Protein AF-A1ZU21-F1 (afdb_monomer)

Organism: NCBI:txid313606

Radius of gyration: 12.44 Å; Cα contacts (8 Å, |Δi|>4): 18; chains: 1; bounding box: 34×34×20 Å

Mean predicted aligned error: 7.12 Å

Structure (mmCIF, N/CA/C/O backbone):
data_AF-A1ZU21-F1
#
_entry.id   AF-A1ZU21-F1
#
loop_
_atom_site.group_PDB
_atom_site.id
_atom_site.type_symbol
_atom_site.label_atom_id
_atom_site.label_alt_id
_atom_site.label_comp_id
_atom_site.label_asym_id
_atom_site.label_entity_id
_atom_site.label_seq_id
_atom_site.pdbx_PDB_ins_code
_atom_site.Cartn_x
_atom_site.Cartn_y
_atom_site.Cartn_z
_atom_site.occupancy
_atom_site.B_iso_or_equiv
_atom_site.auth_seq_id
_atom_site.auth_comp_id
_atom_site.auth_asym_id
_atom_site.auth_atom_id
_atom_site.pdbx_PDB_model_num
ATOM 1 N N . MET A 1 1 ? 12.936 12.362 -8.805 1.00 48.66 1 MET A N 1
ATOM 2 C CA . MET A 1 1 ? 12.492 11.889 -7.477 1.00 48.66 1 MET A CA 1
ATOM 3 C C . MET A 1 1 ? 12.429 10.377 -7.543 1.00 48.66 1 MET A C 1
ATOM 5 O O . MET A 1 1 ? 11.684 9.874 -8.373 1.00 48.66 1 MET A O 1
ATOM 9 N N . SER A 1 2 ? 13.258 9.669 -6.777 1.00 59.97 2 SER A N 1
ATOM 10 C CA . SER A 1 2 ? 13.166 8.214 -6.655 1.00 59.97 2 SER A CA 1
ATOM 11 C C . SER A 1 2 ? 12.015 7.880 -5.714 1.00 59.97 2 SER A C 1
ATOM 13 O O . SER A 1 2 ? 11.911 8.415 -4.613 1.00 59.97 2 SER A O 1
ATOM 15 N N . PHE A 1 3 ? 11.098 7.051 -6.189 1.00 72.19 3 PHE A N 1
ATOM 16 C CA . PHE A 1 3 ? 10.108 6.423 -5.335 1.00 72.19 3 PHE A CA 1
ATOM 17 C C . PHE A 1 3 ? 10.792 5.232 -4.662 1.00 72.19 3 PHE A C 1
ATOM 19 O O . PHE A 1 3 ? 11.025 4.211 -5.308 1.00 72.19 3 PHE A O 1
ATOM 26 N N . ASP A 1 4 ? 11.191 5.410 -3.404 1.00 86.88 4 ASP A N 1
ATOM 27 C CA . ASP A 1 4 ? 11.969 4.416 -2.666 1.00 86.88 4 ASP A CA 1
ATOM 28 C C . ASP A 1 4 ? 11.058 3.492 -1.850 1.00 86.88 4 ASP A C 1
ATOM 30 O O . ASP A 1 4 ? 10.061 3.925 -1.268 1.00 86.88 4 ASP A O 1
ATOM 34 N N . GLN A 1 5 ? 11.437 2.215 -1.762 1.00 88.75 5 GLN A N 1
ATOM 35 C CA . GLN A 1 5 ? 10.690 1.150 -1.077 1.00 88.75 5 GLN A CA 1
ATOM 36 C C . GLN A 1 5 ? 10.270 1.528 0.354 1.00 88.75 5 GLN A C 1
ATOM 38 O O . GLN A 1 5 ? 9.148 1.255 0.772 1.00 88.75 5 GLN A O 1
ATOM 43 N N . ILE A 1 6 ? 11.152 2.219 1.084 1.00 91.19 6 ILE A N 1
ATOM 44 C CA . ILE A 1 6 ? 10.902 2.684 2.456 1.00 91.19 6 ILE A CA 1
ATOM 45 C C . ILE A 1 6 ? 9.769 3.716 2.497 1.00 91.19 6 ILE A C 1
ATOM 47 O O . ILE A 1 6 ? 8.969 3.724 3.433 1.00 91.19 6 ILE A O 1
ATOM 51 N N . LEU A 1 7 ? 9.712 4.617 1.513 1.00 91.62 7 LEU A N 1
ATOM 52 C CA . LEU A 1 7 ? 8.660 5.628 1.441 1.00 91.62 7 LEU A CA 1
ATOM 53 C C . LEU A 1 7 ? 7.326 4.977 1.073 1.00 91.62 7 LEU A C 1
ATOM 55 O O . LEU A 1 7 ? 6.319 5.273 1.710 1.00 91.62 7 LEU A O 1
ATOM 59 N N . PHE A 1 8 ? 7.342 4.048 0.114 1.00 92.31 8 PHE A N 1
ATOM 60 C CA . PHE A 1 8 ? 6.158 3.280 -0.256 1.00 92.31 8 PHE A CA 1
ATOM 61 C C . PHE A 1 8 ? 5.570 2.529 0.940 1.00 92.31 8 PHE A C 1
ATOM 63 O O . PHE A 1 8 ? 4.388 2.680 1.230 1.00 92.31 8 PHE A O 1
ATOM 70 N N . GLU A 1 9 ? 6.395 1.799 1.693 1.00 93.62 9 GLU A N 1
ATOM 71 C CA . GLU A 1 9 ? 5.948 1.074 2.885 1.00 93.62 9 GLU A CA 1
ATOM 72 C C . GLU A 1 9 ? 5.324 2.010 3.933 1.00 93.62 9 GLU A C 1
ATOM 74 O O . GLU A 1 9 ? 4.280 1.697 4.509 1.00 93.62 9 GLU A O 1
ATOM 79 N N . LYS A 1 10 ? 5.947 3.171 4.181 1.00 94.12 10 LYS A N 1
ATOM 80 C CA 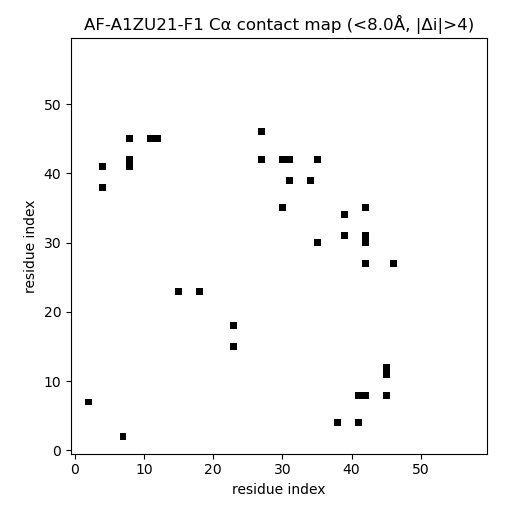. LYS A 1 10 ? 5.453 4.155 5.156 1.00 94.12 10 LYS A CA 1
ATOM 81 C C . LYS A 1 10 ? 4.089 4.709 4.771 1.00 94.12 10 LYS A C 1
ATOM 83 O O . LYS A 1 10 ? 3.210 4.777 5.627 1.00 94.12 10 LYS A O 1
ATOM 88 N N . GLU A 1 11 ? 3.916 5.117 3.519 1.00 94.50 11 GLU A N 1
ATOM 89 C CA . GLU A 1 11 ? 2.643 5.672 3.056 1.00 94.50 11 GLU A CA 1
ATOM 90 C C . GLU A 1 11 ? 1.565 4.586 2.933 1.00 94.50 11 GLU A C 1
ATOM 92 O O . GLU A 1 11 ? 0.419 4.830 3.303 1.00 94.50 11 GLU A O 1
ATOM 97 N N . LEU A 1 12 ? 1.932 3.359 2.546 1.00 93.88 12 LEU A N 1
ATOM 98 C CA . LEU A 1 12 ? 1.002 2.228 2.485 1.00 93.88 12 LEU A CA 1
ATOM 99 C C . LEU A 1 12 ? 0.460 1.856 3.874 1.00 93.88 12 LEU A C 1
ATOM 101 O O . LEU A 1 12 ? -0.746 1.706 4.047 1.00 93.88 12 LEU A O 1
ATOM 105 N N . LYS A 1 13 ? 1.326 1.792 4.896 1.00 93.94 13 LYS A N 1
ATOM 106 C CA . LYS A 1 13 ? 0.903 1.556 6.290 1.00 93.94 13 LYS A CA 1
ATOM 107 C C . LYS A 1 13 ? -0.018 2.655 6.822 1.00 93.94 13 LYS A C 1
ATOM 109 O O . LYS A 1 13 ? -0.941 2.357 7.575 1.00 93.94 13 LYS A O 1
ATOM 114 N N . LYS A 1 14 ? 0.227 3.918 6.453 1.00 94.06 14 LYS A N 1
ATOM 115 C CA . LYS A 1 14 ? -0.660 5.030 6.827 1.00 94.06 14 LYS A CA 1
ATOM 116 C C . LYS A 1 14 ? -2.030 4.897 6.172 1.00 94.06 14 LYS A C 1
ATOM 118 O O . LYS A 1 14 ? -3.021 5.081 6.865 1.00 94.06 14 LYS A O 1
ATOM 123 N N . ALA A 1 15 ? -2.077 4.575 4.878 1.00 94.00 15 ALA A N 1
ATOM 124 C CA . ALA A 1 15 ? -3.329 4.403 4.146 1.00 94.00 15 ALA A CA 1
ATOM 125 C C . ALA A 1 15 ? -4.196 3.303 4.775 1.00 94.00 15 ALA A C 1
ATOM 127 O O . ALA A 1 15 ? -5.346 3.558 5.109 1.00 94.00 15 ALA A O 1
ATOM 128 N N . ILE A 1 16 ? -3.608 2.136 5.057 1.00 91.75 16 ILE A N 1
ATOM 129 C CA . ILE A 1 16 ? -4.305 1.014 5.708 1.00 91.75 16 ILE A CA 1
ATOM 130 C C . ILE A 1 16 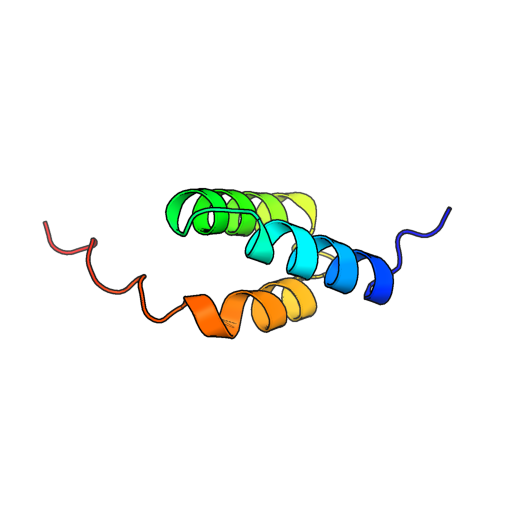? -4.872 1.413 7.077 1.00 91.75 16 ILE A C 1
ATOM 132 O O . ILE A 1 16 ? -5.989 1.043 7.413 1.00 91.75 16 ILE A O 1
ATOM 136 N N . GLY A 1 17 ? -4.147 2.218 7.860 1.00 90.75 17 GLY A N 1
ATOM 137 C CA . GLY A 1 17 ? -4.638 2.704 9.154 1.00 90.75 17 GLY A CA 1
ATOM 138 C C . GLY A 1 17 ? -5.816 3.688 9.077 1.00 90.75 17 GLY A C 1
ATOM 139 O O . GLY A 1 17 ? -6.410 3.987 10.111 1.00 90.75 17 GLY A O 1
ATOM 140 N N . LEU A 1 18 ? -6.135 4.211 7.890 1.00 92.81 18 LEU A N 1
ATOM 141 C CA . LEU A 1 18 ? -7.226 5.163 7.653 1.00 92.81 18 LEU A CA 1
ATOM 142 C C . LEU A 1 18 ? -8.421 4.540 6.916 1.00 92.81 18 LEU A C 1
ATOM 144 O O . LEU A 1 18 ? -9.438 5.213 6.764 1.00 92.81 18 LEU A O 1
ATOM 148 N N . MET A 1 19 ? -8.293 3.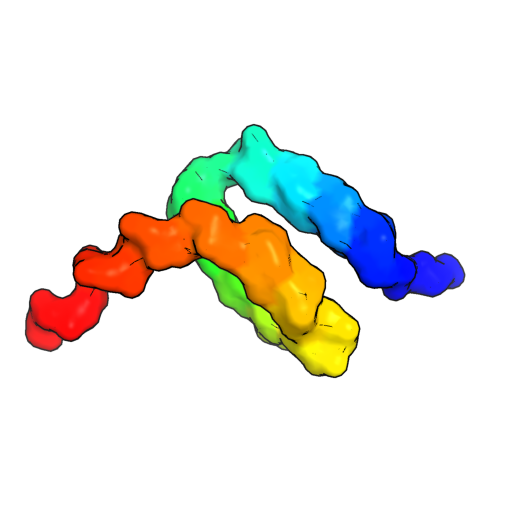295 6.455 1.00 92.25 19 MET A 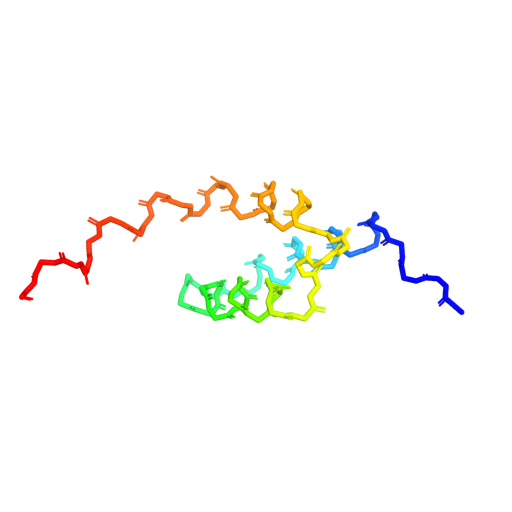N 1
ATOM 149 C CA . MET A 1 19 ? -9.254 2.626 5.579 1.00 92.25 19 MET A CA 1
ATOM 150 C C . MET A 1 19 ? -9.989 1.503 6.313 1.00 92.25 19 MET A C 1
ATOM 152 O O . MET A 1 19 ? -9.497 0.918 7.280 1.00 92.25 19 MET A O 1
ATOM 156 N N . THR A 1 20 ? -11.200 1.210 5.855 1.00 91.19 20 THR A N 1
ATOM 157 C CA . THR A 1 20 ? -11.970 0.032 6.262 1.00 91.19 20 THR A CA 1
ATOM 158 C C . THR A 1 20 ? -11.365 -1.248 5.682 1.00 91.19 20 THR A C 1
ATOM 160 O O . THR A 1 20 ? -10.587 -1.213 4.731 1.00 91.19 20 THR A O 1
ATOM 163 N N . SER A 1 21 ? -11.745 -2.411 6.221 1.00 88.06 21 SER A N 1
ATOM 164 C CA . SER A 1 21 ? -11.268 -3.702 5.706 1.00 88.06 21 SER A CA 1
ATOM 165 C C . SER A 1 21 ? -11.564 -3.903 4.215 1.00 88.06 21 SER A C 1
ATOM 167 O O . SER A 1 21 ? -10.720 -4.434 3.503 1.00 88.06 21 SER A O 1
ATOM 169 N N . GLU A 1 22 ? -12.732 -3.467 3.732 1.00 89.94 22 GLU A N 1
ATOM 170 C CA . GLU A 1 22 ? -13.118 -3.576 2.316 1.00 89.94 22 GLU A CA 1
ATOM 171 C C . GLU A 1 22 ? -12.223 -2.704 1.426 1.00 89.94 22 GLU A C 1
ATOM 173 O O . GLU A 1 22 ? -11.627 -3.188 0.464 1.00 89.94 22 GLU A O 1
ATOM 178 N N . GLU A 1 23 ? -12.022 -1.448 1.818 1.00 92.31 23 GLU A N 1
ATOM 179 C CA . GLU A 1 23 ? -11.119 -0.516 1.140 1.00 92.31 23 GLU A CA 1
ATOM 180 C C . GLU A 1 23 ? -9.664 -1.020 1.129 1.00 92.31 23 GLU A C 1
ATOM 182 O O . GLU A 1 23 ? -8.949 -0.851 0.139 1.00 92.31 23 GLU A O 1
ATOM 187 N N . CYS A 1 24 ? -9.215 -1.690 2.195 1.00 93.12 24 CYS A N 1
ATOM 188 C CA . CYS A 1 24 ? -7.895 -2.320 2.245 1.00 93.12 24 CYS A CA 1
ATOM 189 C C . CYS A 1 24 ? -7.741 -3.454 1.218 1.00 93.12 24 CYS A C 1
ATOM 191 O O . CYS A 1 24 ? -6.652 -3.624 0.665 1.00 93.12 24 CYS A O 1
ATOM 193 N N . LEU A 1 25 ? -8.805 -4.211 0.922 1.00 91.50 25 LEU A N 1
ATOM 194 C CA . LEU A 1 25 ? -8.778 -5.251 -0.114 1.00 91.50 25 LEU A CA 1
ATOM 195 C C . LEU A 1 25 ? -8.649 -4.645 -1.511 1.00 91.50 25 LEU A C 1
ATOM 197 O O . LEU A 1 25 ? -7.812 -5.091 -2.303 1.00 91.50 25 LEU A O 1
ATOM 201 N N . GLU A 1 26 ? -9.427 -3.602 -1.797 1.00 94.25 26 GLU A N 1
ATOM 202 C CA . GLU A 1 26 ? -9.331 -2.867 -3.060 1.00 94.25 26 GLU A CA 1
ATOM 203 C C . GLU A 1 26 ? -7.942 -2.239 -3.229 1.00 94.25 26 GLU A C 1
ATOM 205 O O . GLU A 1 26 ? -7.314 -2.366 -4.287 1.00 94.25 26 GLU A O 1
ATOM 210 N N . LEU A 1 27 ? -7.406 -1.644 -2.157 1.00 94.44 27 LEU A N 1
ATOM 211 C CA . LEU A 1 27 ? -6.061 -1.079 -2.141 1.00 94.44 27 LEU A CA 1
ATOM 212 C C . LEU A 1 27 ? -4.990 -2.151 -2.381 1.00 94.44 27 LEU A C 1
ATOM 214 O O . LEU A 1 27 ? -4.078 -1.916 -3.174 1.00 94.44 27 LEU A O 1
ATOM 218 N N . LYS A 1 28 ? -5.096 -3.337 -1.760 1.00 94.44 28 LYS A N 1
ATOM 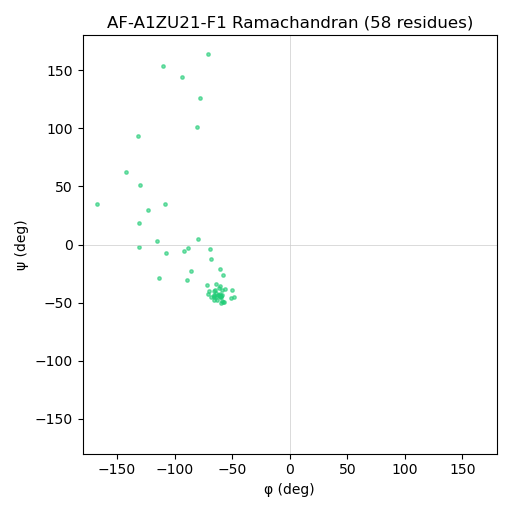219 C CA . LYS A 1 28 ? -4.170 -4.465 -1.990 1.00 94.44 28 LYS A CA 1
ATOM 220 C C . LYS A 1 28 ? -4.152 -4.856 -3.466 1.00 94.44 28 LYS A C 1
ATOM 222 O O . LYS A 1 28 ? -3.074 -4.945 -4.057 1.00 94.44 28 LYS A O 1
ATOM 227 N N . ALA A 1 29 ? -5.323 -5.042 -4.078 1.00 95.06 29 ALA A N 1
ATOM 228 C CA . ALA A 1 29 ? -5.437 -5.403 -5.492 1.00 95.06 29 ALA A CA 1
ATOM 229 C C . ALA A 1 29 ? -4.821 -4.336 -6.412 1.00 95.06 29 ALA A C 1
ATOM 231 O O . ALA A 1 29 ? -4.076 -4.656 -7.348 1.00 95.06 29 ALA A O 1
ATOM 232 N N . TRP A 1 30 ? -5.070 -3.060 -6.113 1.00 96.06 30 TRP A N 1
ATOM 233 C CA . TRP A 1 30 ? -4.502 -1.948 -6.866 1.00 96.06 30 TRP A CA 1
ATOM 234 C C . TRP A 1 30 ? -2.976 -1.866 -6.714 1.00 96.06 30 TRP A C 1
ATOM 236 O O . TRP A 1 30 ? -2.268 -1.745 -7.716 1.00 96.06 30 TRP A O 1
ATOM 246 N N . CYS A 1 31 ? -2.443 -2.021 -5.496 1.00 95.62 31 CYS A N 1
ATOM 247 C CA . CYS A 1 31 ? -1.001 -2.040 -5.247 1.00 95.62 31 CYS A CA 1
ATOM 248 C C . CYS A 1 31 ? -0.303 -3.180 -5.992 1.00 95.62 31 CYS A C 1
ATOM 250 O O . CYS A 1 31 ? 0.736 -2.947 -6.604 1.00 95.62 31 CYS A O 1
ATOM 252 N N . ILE A 1 32 ? -0.866 -4.391 -5.982 1.00 95.31 32 ILE A N 1
ATOM 253 C CA . ILE A 1 32 ? -0.308 -5.524 -6.735 1.00 95.31 32 ILE A CA 1
ATOM 254 C C . ILE A 1 32 ? -0.273 -5.194 -8.232 1.00 95.31 32 ILE A C 1
ATOM 256 O O . ILE A 1 32 ? 0.758 -5.378 -8.872 1.00 95.31 32 ILE A O 1
ATOM 260 N N . THR A 1 33 ? -1.359 -4.639 -8.773 1.00 96.88 33 THR A N 1
ATOM 261 C CA . THR A 1 33 ? -1.468 -4.315 -10.205 1.00 96.88 33 THR A CA 1
ATOM 262 C C . THR A 1 33 ? -0.491 -3.220 -10.645 1.00 96.88 33 THR A C 1
ATOM 264 O O . THR A 1 33 ? 0.072 -3.303 -11.731 1.00 96.88 33 THR A O 1
ATOM 267 N N . GLN A 1 34 ? -0.289 -2.179 -9.831 1.00 95.06 34 GLN A N 1
ATOM 268 C CA . GLN A 1 34 ? 0.547 -1.029 -10.206 1.00 95.06 34 GLN A CA 1
ATOM 269 C C . GLN A 1 34 ? 2.022 -1.191 -9.830 1.00 95.06 34 GLN A C 1
ATOM 271 O O . GLN A 1 34 ? 2.900 -0.628 -10.484 1.00 95.06 34 GLN A O 1
ATOM 276 N N . PHE A 1 35 ? 2.301 -1.920 -8.750 1.00 94.06 35 PHE A N 1
ATOM 277 C CA . PHE A 1 35 ? 3.603 -1.922 -8.086 1.00 94.06 35 PHE A CA 1
ATOM 278 C C . PHE A 1 35 ? 4.158 -3.321 -7.814 1.00 94.06 35 PHE A C 1
ATOM 280 O O . PHE A 1 35 ? 5.279 -3.421 -7.309 1.00 94.06 35 PHE A O 1
ATOM 287 N N . GLY A 1 36 ? 3.422 -4.385 -8.157 1.00 92.81 36 GLY A N 1
ATOM 288 C CA . GLY A 1 36 ? 3.825 -5.775 -7.931 1.00 92.81 36 GLY A CA 1
ATOM 289 C C . GLY A 1 36 ? 5.227 -6.072 -8.457 1.00 92.81 36 GLY A C 1
ATOM 290 O O . GLY A 1 36 ? 6.062 -6.552 -7.702 1.00 92.81 36 GLY A O 1
ATOM 291 N N . ASP A 1 37 ? 5.545 -5.644 -9.678 1.00 94.25 37 ASP A N 1
ATOM 292 C CA . ASP A 1 37 ? 6.842 -5.918 -10.316 1.00 94.25 37 ASP A CA 1
ATOM 293 C C . ASP A 1 37 ? 8.066 -5.412 -9.531 1.00 94.25 37 ASP A C 1
ATOM 295 O O . ASP A 1 37 ? 9.167 -5.935 -9.694 1.00 94.25 37 ASP A O 1
ATOM 299 N N . LYS A 1 38 ? 7.906 -4.372 -8.699 1.00 92.19 38 LYS A N 1
ATOM 300 C CA . LYS A 1 38 ? 9.009 -3.762 -7.932 1.00 92.19 38 LYS A CA 1
ATOM 301 C C . LYS A 1 38 ? 8.902 -3.945 -6.427 1.00 92.19 38 LYS A C 1
ATOM 303 O O . LYS A 1 38 ? 9.923 -3.923 -5.748 1.00 92.19 38 LYS A O 1
ATOM 308 N N . PHE A 1 39 ? 7.689 -4.056 -5.901 1.00 94.56 39 PHE A N 1
ATOM 309 C CA . PHE A 1 39 ? 7.429 -3.952 -4.468 1.00 94.56 39 PHE A CA 1
ATOM 310 C C . PHE A 1 39 ? 6.570 -5.100 -3.931 1.00 94.56 39 PHE A C 1
ATOM 312 O O . PHE A 1 39 ? 6.020 -4.968 -2.839 1.00 94.56 39 PHE A O 1
ATOM 319 N N . GLN A 1 40 ? 6.470 -6.227 -4.647 1.00 93.38 40 GLN A N 1
ATOM 320 C CA . GLN A 1 40 ? 5.704 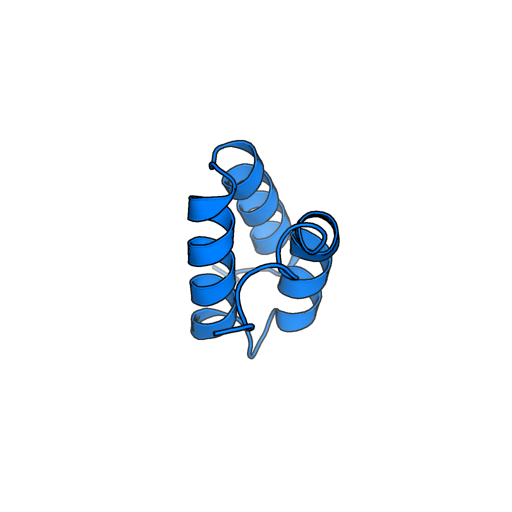-7.405 -4.218 1.00 93.38 40 GLN A CA 1
ATOM 321 C C . GLN A 1 40 ? 6.000 -7.824 -2.772 1.00 93.38 40 GLN A C 1
ATOM 323 O O . GLN A 1 40 ? 5.061 -8.049 -2.007 1.00 93.38 40 GLN A O 1
ATOM 328 N N . ASP A 1 41 ? 7.273 -7.874 -2.374 1.00 93.81 41 ASP A N 1
ATOM 329 C CA . ASP A 1 41 ? 7.664 -8.270 -1.015 1.00 93.81 41 ASP A CA 1
ATOM 330 C C . ASP A 1 41 ? 7.153 -7.278 0.035 1.00 93.81 41 ASP A C 1
ATOM 332 O O . ASP A 1 41 ? 6.623 -7.675 1.071 1.00 93.81 41 ASP A O 1
ATOM 336 N N . THR A 1 42 ? 7.248 -5.976 -0.248 1.00 93.94 42 THR A N 1
ATOM 337 C CA . THR A 1 42 ? 6.728 -4.924 0.636 1.00 93.94 42 THR A CA 1
ATOM 338 C C . THR A 1 42 ? 5.209 -4.975 0.732 1.00 93.94 42 THR A C 1
ATOM 340 O O . THR A 1 42 ? 4.675 -4.874 1.832 1.00 93.94 42 THR A O 1
ATOM 343 N N . ILE A 1 43 ? 4.509 -5.156 -0.391 1.00 94.38 43 ILE A N 1
ATOM 344 C CA . ILE A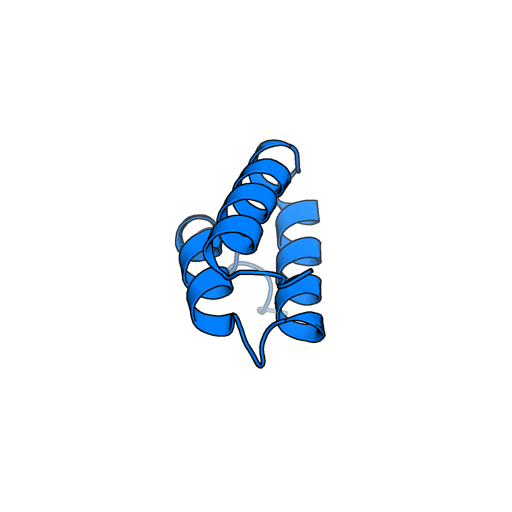 1 43 ? 3.045 -5.281 -0.418 1.00 94.38 43 ILE A CA 1
ATOM 345 C C . ILE A 1 43 ? 2.626 -6.487 0.425 1.00 94.38 43 ILE A C 1
ATOM 347 O O . ILE A 1 43 ? 1.805 -6.354 1.328 1.00 94.38 43 ILE A O 1
ATOM 351 N N . SER A 1 44 ? 3.244 -7.643 0.186 1.00 93.50 44 SER A N 1
ATOM 352 C CA . SER A 1 44 ? 2.941 -8.879 0.913 1.00 93.50 44 SER A CA 1
ATOM 353 C C . SER A 1 44 ? 3.203 -8.718 2.408 1.00 93.50 44 SER A C 1
ATOM 355 O O . SER A 1 44 ? 2.347 -9.052 3.216 1.00 93.50 44 SER A O 1
ATOM 357 N N . LEU A 1 45 ? 4.338 -8.123 2.789 1.00 92.50 45 LEU A N 1
ATOM 358 C CA . LEU A 1 45 ? 4.684 -7.859 4.186 1.00 92.50 45 LEU A CA 1
ATOM 359 C C . LEU A 1 45 ? 3.664 -6.952 4.882 1.00 92.50 45 LEU A C 1
ATOM 361 O O . LEU A 1 45 ? 3.301 -7.197 6.033 1.00 92.50 45 LEU A O 1
ATOM 365 N N . VAL A 1 46 ? 3.240 -5.881 4.212 1.00 93.12 46 VAL A N 1
ATOM 366 C CA . VAL A 1 46 ? 2.331 -4.895 4.799 1.00 93.12 46 VAL A CA 1
ATOM 367 C C . VAL A 1 46 ? 0.927 -5.481 4.977 1.00 93.12 46 VAL A C 1
ATOM 369 O O . VAL A 1 46 ? 0.336 -5.274 6.033 1.00 93.12 46 VAL A O 1
ATOM 372 N N . PHE A 1 47 ? 0.442 -6.270 4.014 1.00 91.81 47 PHE A N 1
ATOM 373 C CA . PHE A 1 47 ? -0.885 -6.898 4.068 1.00 91.81 47 PHE A CA 1
ATOM 374 C C . PHE A 1 47 ? -0.917 -8.279 4.754 1.00 91.81 47 PHE A C 1
ATOM 376 O O . PHE A 1 47 ? -1.998 -8.833 4.936 1.00 91.81 47 PHE A O 1
ATOM 383 N N . ALA A 1 48 ? 0.223 -8.840 5.181 1.00 88.25 48 ALA A N 1
ATOM 384 C CA . ALA A 1 48 ? 0.298 -10.172 5.805 1.00 88.25 48 ALA A CA 1
ATOM 385 C C . ALA A 1 48 ? -0.523 -10.311 7.102 1.00 88.25 48 ALA A C 1
ATOM 387 O O . ALA A 1 48 ? -0.836 -11.422 7.522 1.00 88.25 48 ALA A O 1
ATOM 388 N N . LYS A 1 49 ? -0.860 -9.199 7.769 1.00 68.88 49 LYS A N 1
ATOM 389 C CA . LYS A 1 49 ? -1.679 -9.214 8.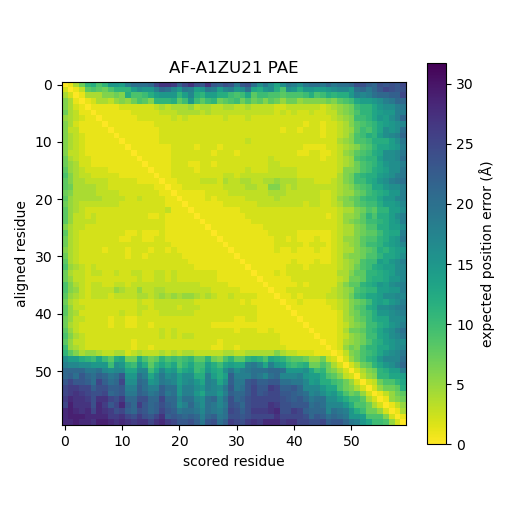994 1.00 68.88 49 LYS A CA 1
ATOM 390 C C . LYS A 1 49 ? -3.185 -9.215 8.721 1.00 68.88 49 LYS A C 1
ATOM 392 O O . LYS A 1 49 ? -3.935 -9.678 9.574 1.00 68.88 49 LYS A O 1
ATOM 397 N N . ASP A 1 50 ? -3.606 -8.756 7.545 1.00 61.72 50 ASP A N 1
ATOM 398 C CA . ASP A 1 50 ? -5.022 -8.633 7.172 1.00 61.72 50 ASP A CA 1
ATOM 399 C C . ASP A 1 50 ? -5.552 -9.892 6.459 1.00 61.72 50 ASP A C 1
ATOM 401 O O . ASP A 1 50 ? -6.748 -10.040 6.215 1.00 61.72 50 ASP A O 1
ATOM 405 N N . GLU A 1 51 ? -4.670 -10.852 6.169 1.00 54.88 51 GLU A N 1
ATOM 406 C CA . GLU A 1 51 ? -4.977 -12.096 5.451 1.00 54.88 51 GLU A CA 1
ATOM 407 C C . GLU A 1 51 ? -5.863 -13.075 6.254 1.00 54.88 51 GLU A C 1
ATOM 409 O O . GLU A 1 51 ? -6.324 -14.076 5.718 1.00 54.88 51 GLU A O 1
ATOM 414 N N . GLN A 1 52 ? -6.196 -12.764 7.514 1.00 47.47 52 GLN A N 1
ATOM 415 C CA . GLN A 1 52 ? -7.118 -13.565 8.333 1.00 47.47 52 GLN A CA 1
ATOM 416 C C . GLN A 1 52 ? -8.617 -13.333 8.042 1.00 47.47 52 GLN A C 1
ATOM 418 O O . GLN A 1 52 ? -9.454 -13.905 8.738 1.00 47.47 52 GLN A O 1
ATOM 423 N N . GLN A 1 53 ? -8.985 -12.532 7.034 1.00 48.31 53 GLN A N 1
ATOM 424 C CA . GLN A 1 53 ? -10.391 -12.336 6.632 1.00 48.31 53 GLN A CA 1
ATOM 425 C C . GLN A 1 53 ? -10.736 -12.849 5.223 1.00 48.31 53 GLN A C 1
ATOM 427 O O . GLN A 1 53 ? -11.883 -12.709 4.802 1.00 48.31 53 GLN A O 1
ATOM 432 N N . LEU A 1 54 ? -9.799 -13.480 4.502 1.00 50.56 54 LEU A N 1
ATOM 433 C CA . LEU A 1 54 ? -10.003 -13.879 3.100 1.00 50.56 54 LEU A CA 1
ATOM 434 C C . LEU A 1 54 ? -10.167 -15.393 2.869 1.00 50.56 54 LEU A C 1
ATOM 436 O O . LEU A 1 54 ? -9.765 -15.895 1.828 1.00 50.56 54 LEU A O 1
ATOM 440 N N . ASP A 1 55 ? -10.797 -16.107 3.804 1.00 44.41 55 ASP A N 1
ATOM 441 C CA . ASP A 1 55 ? -11.172 -17.528 3.645 1.00 44.41 55 ASP A CA 1
ATOM 442 C C . ASP A 1 55 ? -12.684 -17.769 3.830 1.00 44.41 55 ASP A C 1
ATOM 444 O O . ASP A 1 55 ? -13.143 -18.821 4.274 1.00 44.41 55 ASP A O 1
ATOM 448 N N . THR A 1 56 ? -13.528 -16.787 3.506 1.00 44.72 56 THR A N 1
ATOM 449 C CA . THR A 1 56 ? -14.989 -16.991 3.519 1.00 44.72 56 THR A CA 1
ATOM 450 C C . THR A 1 56 ? -15.663 -16.257 2.371 1.00 44.72 56 THR A C 1
ATOM 452 O O . THR A 1 56 ? -16.455 -15.356 2.619 1.00 44.72 56 THR A O 1
ATOM 455 N N . GLN A 1 57 ? -15.343 -16.608 1.116 1.00 45.94 57 GLN A N 1
ATOM 456 C CA . GLN A 1 57 ? -16.239 -16.331 -0.026 1.00 45.94 57 GLN A CA 1
ATOM 457 C C . GLN A 1 57 ? -15.897 -17.037 -1.358 1.00 45.94 57 GLN A C 1
ATOM 459 O O . GLN A 1 57 ? -16.167 -16.506 -2.430 1.00 45.94 57 GLN A O 1
ATOM 464 N N . LEU A 1 58 ? -15.376 -18.270 -1.323 1.00 44.25 58 LEU A N 1
ATOM 465 C CA . LEU A 1 58 ? -15.336 -19.149 -2.509 1.00 44.25 58 LEU A CA 1
ATOM 466 C C . LEU A 1 58 ? -15.891 -20.550 -2.203 1.00 44.25 58 LEU A C 1
ATOM 468 O O . LEU A 1 58 ? -15.271 -21.567 -2.497 1.00 44.25 58 LEU A O 1
ATOM 472 N N . VAL A 1 59 ? -17.089 -20.596 -1.616 1.00 45.69 59 VAL A N 1
ATOM 473 C CA . VAL A 1 59 ? -17.979 -21.763 -1.705 1.00 45.69 59 VAL A CA 1
ATOM 474 C C . VAL A 1 59 ? -19.366 -21.247 -2.074 1.00 45.69 59 VAL A C 1
ATOM 476 O O . VAL A 1 59 ? -20.117 -20.822 -1.203 1.00 45.69 59 VAL A O 1
ATOM 479 N N . ASN A 1 60 ? -19.651 -21.234 -3.374 1.00 41.84 60 ASN A N 1
ATOM 480 C CA . ASN A 1 60 ? -20.984 -21.318 -3.972 1.00 41.84 60 ASN A CA 1
ATOM 481 C C . ASN A 1 60 ? -20.837 -21.978 -5.343 1.00 41.84 60 ASN A C 1
ATOM 483 O O . ASN A 1 60 ? -19.954 -21.526 -6.106 1.00 41.84 60 ASN A O 1
#

Sequence (60 aa):
MSFDQILFEKELKKAIGLMTSEECLELKAWCITQFGDKFQDTISLVFAKDEQQLDTQLVN

Solvent-accessible surface area (backbone atoms only — not comparable to full-atom values): 3860 Å² total; per-resid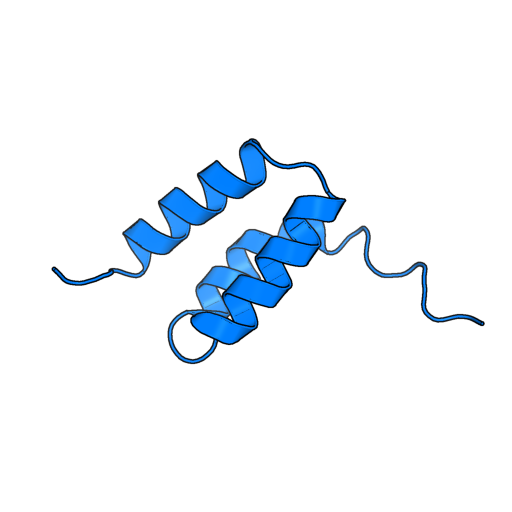ue (Å²): 134,85,88,44,70,71,57,52,52,54,53,51,56,52,50,53,76,76,46,54,77,68,56,42,52,55,48,50,55,49,46,47,74,77,39,31,96,83,39,43,69,57,53,49,63,70,48,61,78,64,60,87,70,76,86,79,85,88,85,129

Secondary structure (DSSP, 8-state):
----HHHHHHHHHHHHTTS-HHHHHHHHHHHHHHHHHHHHHHHHHHHTTTGGG-SSS---

pLDDT: mean 82.7, std 18.41, range [41.84, 96.88]

Foldseek 3Di:
DDPDLVNVLVVLLVVVVVDDLVVNVVVLVVCCVPPVVPHVVSSCVSCVVSVVPPPPDPDD